Protein AF-A0A7V2DFB5-F1 (afdb_monomer_lite)

Secondary structure (DSSP, 8-state):
-HHHHHHHHHHHHHHHHHHHHHHHHHHTTB-HHHHTTSS-HHHHHHSSS--GGGB-HHHHHHHHHHHHHHHHHHHHHHHHHHHHHHT-

Structure (mmCIF, N/CA/C/O backbone):
data_AF-A0A7V2DFB5-F1
#
_entry.id   AF-A0A7V2DFB5-F1
#
loop_
_atom_site.group_PDB
_atom_site.id
_atom_site.type_symbol
_atom_site.label_atom_id
_atom_site.label_alt_id
_atom_site.label_comp_id
_atom_site.label_asym_id
_atom_site.label_entity_id
_atom_site.label_seq_id
_atom_site.pdbx_PDB_ins_code
_atom_site.Cartn_x
_atom_site.Cartn_y
_atom_site.Cartn_z
_atom_site.occupancy
_atom_site.B_iso_or_equiv
_atom_site.auth_seq_id
_atom_site.auth_comp_id
_atom_site.auth_asym_id
_atom_site.auth_atom_id
_atom_site.pdbx_PDB_model_num
ATOM 1 N N . MET A 1 1 ? -13.836 -0.554 25.777 1.00 66.19 1 MET A N 1
ATOM 2 C CA . MET A 1 1 ? -14.449 0.098 24.596 1.00 66.19 1 MET A CA 1
ATOM 3 C C . MET A 1 1 ? -13.672 1.338 24.145 1.00 66.19 1 MET A C 1
ATOM 5 O O . MET A 1 1 ? -13.056 1.277 23.093 1.00 66.19 1 MET A O 1
ATOM 9 N N . ARG A 1 2 ? -13.608 2.429 24.932 1.00 77.81 2 ARG A N 1
ATOM 10 C CA . ARG A 1 2 ? -12.990 3.704 24.489 1.00 77.81 2 ARG A CA 1
ATOM 11 C C . ARG A 1 2 ? -11.495 3.604 24.141 1.00 77.81 2 ARG A C 1
ATOM 13 O O . ARG A 1 2 ? -11.111 4.031 23.062 1.00 77.81 2 ARG A O 1
ATOM 20 N N . LEU A 1 3 ? -10.675 2.988 24.999 1.00 88.06 3 LEU A N 1
ATOM 21 C CA . LEU A 1 3 ? -9.230 2.836 24.754 1.00 88.06 3 LEU A CA 1
ATOM 22 C C . LEU A 1 3 ? -8.923 2.007 23.493 1.00 88.06 3 LEU A C 1
ATOM 24 O O . LEU A 1 3 ? -8.083 2.397 22.691 1.00 88.06 3 LEU A O 1
ATOM 28 N N . LEU A 1 4 ? -9.644 0.899 23.286 1.00 87.50 4 LEU A N 1
ATOM 29 C CA . LEU A 1 4 ? -9.481 0.042 22.106 1.00 87.50 4 LEU A CA 1
ATOM 30 C C . LEU A 1 4 ? -9.812 0.792 20.806 1.00 87.50 4 LEU A C 1
ATOM 32 O O . LEU A 1 4 ? -9.065 0.682 19.839 1.00 87.50 4 LEU A O 1
ATOM 36 N N . ASN A 1 5 ? -10.866 1.615 20.802 1.00 85.50 5 ASN A N 1
ATOM 37 C CA . ASN A 1 5 ? -11.197 2.457 19.650 1.00 85.50 5 ASN A CA 1
ATOM 38 C C . ASN A 1 5 ? -10.079 3.461 19.336 1.00 85.50 5 ASN A C 1
ATOM 40 O O . ASN A 1 5 ? -9.708 3.606 18.176 1.00 85.50 5 ASN A O 1
ATOM 44 N N . PHE A 1 6 ? -9.490 4.106 20.350 1.00 90.19 6 PHE A N 1
ATOM 45 C CA . PHE A 1 6 ? -8.345 5.000 20.136 1.00 90.19 6 PHE A CA 1
ATOM 46 C C . PHE A 1 6 ? -7.132 4.266 19.550 1.00 90.19 6 PHE A C 1
ATOM 48 O O . PHE A 1 6 ? -6.504 4.779 18.625 1.00 90.19 6 PHE A O 1
ATOM 55 N N . LEU A 1 7 ? -6.829 3.056 20.032 1.00 92.62 7 LEU A N 1
ATOM 56 C CA . LEU A 1 7 ? -5.738 2.237 19.495 1.00 92.62 7 LEU A CA 1
ATOM 57 C C . LEU A 1 7 ? -5.985 1.832 18.036 1.00 92.62 7 LEU A C 1
ATOM 59 O O . LEU A 1 7 ? -5.069 1.907 17.220 1.00 92.62 7 LEU A O 1
ATOM 63 N N . LEU A 1 8 ? -7.217 1.449 17.687 1.00 91.88 8 LEU A N 1
ATOM 64 C CA . LEU A 1 8 ? -7.590 1.097 16.314 1.00 91.88 8 LEU A CA 1
ATOM 65 C C . LEU A 1 8 ? -7.519 2.299 15.368 1.00 91.88 8 LEU A C 1
ATOM 67 O O . LEU A 1 8 ? -7.028 2.159 14.250 1.00 91.88 8 LEU A O 1
ATOM 71 N N . ILE A 1 9 ? -7.954 3.480 15.816 1.00 92.62 9 ILE A N 1
ATOM 72 C CA . ILE A 1 9 ? -7.833 4.725 15.047 1.00 92.62 9 ILE A CA 1
ATOM 73 C C . ILE A 1 9 ? -6.358 5.065 14.824 1.00 92.62 9 ILE A C 1
ATOM 75 O O . ILE A 1 9 ? -5.960 5.337 13.692 1.00 92.62 9 ILE A O 1
ATOM 79 N N . ALA A 1 10 ? -5.528 5.005 15.869 1.00 94.38 10 ALA A N 1
ATOM 80 C CA . ALA A 1 10 ? -4.095 5.247 15.741 1.00 94.38 10 ALA A CA 1
ATOM 81 C C . ALA A 1 10 ? -3.450 4.255 14.758 1.00 94.38 10 ALA A C 1
ATOM 83 O O . ALA A 1 10 ? -2.756 4.673 13.832 1.00 94.38 10 ALA A O 1
ATOM 84 N N . ALA A 1 11 ? -3.733 2.956 14.894 1.00 93.88 11 ALA A N 1
ATOM 85 C CA . ALA A 1 11 ? -3.228 1.919 13.996 1.00 93.88 11 ALA A CA 1
ATOM 86 C C . ALA A 1 11 ? -3.671 2.137 12.539 1.00 93.88 11 ALA A C 1
ATOM 88 O O . ALA A 1 11 ? -2.856 1.997 11.623 1.00 93.88 11 ALA A O 1
ATOM 89 N N . ALA A 1 12 ? -4.927 2.535 12.316 1.00 92.94 12 ALA A N 1
ATOM 90 C CA . ALA A 1 12 ? -5.434 2.881 10.993 1.00 92.94 12 ALA A CA 1
ATOM 91 C C . ALA A 1 12 ? -4.676 4.083 10.404 1.00 92.94 12 ALA A C 1
ATOM 93 O O . ALA A 1 12 ? -4.187 4.007 9.279 1.00 92.94 12 ALA A O 1
ATOM 94 N N . LEU A 1 13 ? -4.492 5.161 11.169 1.00 94.62 13 LEU A N 1
ATOM 95 C CA . LEU A 1 13 ? -3.762 6.350 10.716 1.00 94.62 13 LEU A CA 1
ATOM 96 C C . LEU A 1 13 ? -2.298 6.040 10.373 1.00 94.62 13 LEU A C 1
ATOM 98 O O . LEU A 1 13 ? -1.824 6.432 9.305 1.00 94.62 13 LEU A O 1
ATOM 102 N N . PHE A 1 14 ? -1.597 5.282 11.222 1.00 95.31 14 PHE A N 1
ATOM 103 C CA . PHE A 1 14 ? -0.226 4.842 10.943 1.00 95.31 14 PHE A CA 1
ATOM 104 C C . PHE A 1 14 ? -0.151 3.961 9.692 1.00 95.31 14 PHE A C 1
ATOM 106 O O . PHE A 1 14 ? 0.726 4.155 8.850 1.00 95.31 14 PHE A O 1
ATOM 113 N N . SER A 1 15 ? -1.092 3.030 9.531 1.00 94.00 15 SER A N 1
ATOM 114 C CA . SER A 1 15 ? -1.153 2.146 8.360 1.00 94.00 15 SER A CA 1
ATOM 115 C C . SER A 1 15 ? -1.439 2.923 7.076 1.00 94.00 15 SER A C 1
ATOM 117 O O . SER A 1 15 ? -0.827 2.658 6.039 1.00 94.00 15 SER A O 1
ATOM 119 N N . PHE A 1 16 ? -2.313 3.928 7.141 1.00 92.44 16 PHE A N 1
ATOM 120 C CA . PHE A 1 16 ? -2.608 4.820 6.025 1.00 92.44 16 PHE A CA 1
ATOM 121 C C . PHE A 1 16 ? -1.382 5.651 5.625 1.00 92.44 16 PHE A C 1
ATOM 123 O O . PHE A 1 16 ? -0.991 5.649 4.455 1.00 92.44 16 PHE A O 1
ATOM 130 N N . ALA A 1 17 ? -0.713 6.283 6.594 1.00 94.56 17 ALA A N 1
ATOM 131 C CA . ALA A 1 17 ? 0.514 7.043 6.358 1.00 94.56 17 ALA A CA 1
ATOM 132 C C . ALA A 1 17 ? 1.627 6.162 5.759 1.00 94.56 17 ALA A C 1
ATOM 134 O O . ALA A 1 17 ? 2.282 6.543 4.786 1.00 94.56 17 ALA A O 1
ATOM 135 N N . TYR A 1 18 ? 1.796 4.945 6.285 1.00 94.19 18 TYR A N 1
ATOM 136 C CA . TYR A 1 18 ? 2.754 3.965 5.773 1.00 94.19 18 TYR A CA 1
ATOM 137 C C . TYR A 1 18 ? 2.445 3.529 4.333 1.00 94.19 18 TYR A C 1
ATOM 139 O O . TYR A 1 18 ? 3.349 3.409 3.502 1.00 94.19 18 TYR A O 1
ATOM 147 N N . THR A 1 19 ? 1.164 3.333 4.017 1.00 93.56 19 THR A N 1
ATOM 148 C CA . THR A 1 19 ? 0.691 2.995 2.668 1.00 93.56 19 THR A CA 1
ATOM 149 C C . THR A 1 19 ? 1.030 4.117 1.686 1.00 93.56 19 THR A C 1
ATOM 151 O O . THR A 1 19 ? 1.639 3.857 0.647 1.00 93.56 19 THR A O 1
ATOM 154 N N . PHE A 1 20 ? 0.749 5.372 2.049 1.00 92.25 20 PHE A N 1
ATOM 155 C CA . PHE A 1 20 ? 1.116 6.548 1.253 1.00 92.25 20 PHE A CA 1
ATOM 156 C C . PHE A 1 20 ? 2.630 6.656 1.031 1.00 92.25 20 PHE A C 1
ATOM 158 O O . PHE A 1 20 ? 3.089 6.883 -0.089 1.00 92.25 20 PHE A O 1
ATOM 165 N N . PHE A 1 21 ? 3.429 6.428 2.075 1.00 93.06 21 PHE A N 1
ATOM 166 C CA . PHE A 1 21 ? 4.886 6.408 1.962 1.00 93.06 21 PHE A CA 1
ATOM 167 C C . PHE A 1 21 ? 5.373 5.341 0.969 1.00 93.06 21 PHE A C 1
ATOM 169 O O . PHE A 1 21 ? 6.188 5.629 0.087 1.00 93.06 21 PHE A O 1
ATOM 176 N N . CYS A 1 22 ? 4.848 4.116 1.070 1.00 93.00 22 CYS A N 1
ATOM 177 C CA . CYS A 1 22 ? 5.200 3.022 0.166 1.00 93.00 22 CYS A CA 1
ATOM 178 C C . CYS A 1 22 ? 4.794 3.320 -1.281 1.00 93.00 22 CYS A C 1
ATOM 180 O O . CYS A 1 22 ? 5.553 3.014 -2.197 1.00 93.00 22 CYS A O 1
ATOM 182 N N . GLN A 1 23 ? 3.641 3.956 -1.496 1.00 92.12 23 GLN A N 1
ATOM 183 C CA . GLN A 1 23 ? 3.176 4.374 -2.818 1.00 92.12 23 GLN A CA 1
ATOM 184 C C . GLN A 1 23 ? 4.148 5.364 -3.471 1.00 92.12 23 GLN A C 1
ATOM 186 O O . GLN A 1 23 ? 4.577 5.161 -4.611 1.00 92.12 23 GLN A O 1
ATOM 191 N N . THR A 1 24 ? 4.547 6.402 -2.732 1.00 91.12 24 THR A N 1
ATOM 192 C CA . THR A 1 24 ? 5.510 7.407 -3.200 1.00 91.12 24 THR A CA 1
ATOM 193 C C . THR A 1 24 ? 6.867 6.772 -3.501 1.00 91.12 24 THR A C 1
ATOM 195 O O . THR A 1 24 ? 7.452 7.019 -4.558 1.00 91.12 24 THR A O 1
ATOM 198 N N . LYS A 1 25 ? 7.356 5.884 -2.625 1.00 91.88 25 LYS A N 1
ATOM 199 C CA . LYS A 1 25 ? 8.620 5.162 -2.844 1.00 91.88 25 LYS A CA 1
ATOM 200 C C . LYS A 1 25 ? 8.556 4.184 -4.018 1.00 91.88 25 LYS A C 1
ATOM 202 O O . LYS A 1 25 ? 9.525 4.104 -4.769 1.00 91.88 25 LYS A O 1
ATOM 207 N N . ALA A 1 26 ? 7.440 3.486 -4.224 1.00 90.62 26 ALA A N 1
ATOM 208 C CA . ALA A 1 26 ? 7.255 2.598 -5.371 1.00 90.62 26 ALA A CA 1
ATOM 209 C C . ALA A 1 26 ? 7.309 3.379 -6.694 1.00 90.62 26 ALA A C 1
ATOM 211 O O . ALA A 1 26 ? 7.972 2.947 -7.632 1.00 90.62 26 ALA A O 1
ATOM 212 N N . ARG A 1 27 ? 6.698 4.570 -6.754 1.00 88.31 27 ARG A N 1
ATOM 213 C CA . ARG A 1 27 ? 6.773 5.458 -7.930 1.00 88.31 27 ARG A CA 1
ATOM 214 C C . ARG A 1 27 ? 8.188 5.953 -8.227 1.00 88.31 27 ARG A C 1
ATOM 216 O O . ARG A 1 27 ? 8.565 6.024 -9.390 1.00 88.31 27 ARG A O 1
ATOM 223 N N . GLY A 1 28 ? 8.988 6.234 -7.198 1.00 87.56 28 GLY A N 1
ATOM 224 C CA . GLY A 1 28 ? 10.404 6.585 -7.365 1.00 87.56 28 GLY A CA 1
ATOM 225 C C . GLY A 1 28 ? 11.287 5.438 -7.877 1.00 87.56 28 GLY A C 1
ATOM 226 O O . GLY A 1 28 ? 12.418 5.677 -8.280 1.00 87.56 28 GLY A O 1
ATOM 227 N N . ASN A 1 29 ? 10.775 4.203 -7.882 1.00 92.12 29 ASN A N 1
ATOM 228 C CA . ASN A 1 29 ? 11.496 2.983 -8.250 1.00 92.12 29 A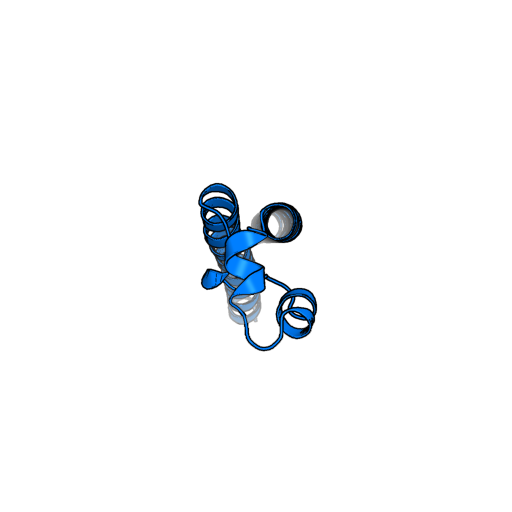SN A CA 1
ATOM 229 C C . ASN A 1 29 ? 10.954 2.331 -9.540 1.00 92.12 29 ASN A C 1
ATOM 231 O O . ASN A 1 29 ? 11.053 1.116 -9.746 1.00 92.12 29 ASN A O 1
ATOM 235 N N . ILE A 1 30 ? 10.372 3.139 -10.427 1.00 88.38 30 ILE A N 1
ATOM 236 C CA . ILE A 1 30 ? 9.986 2.709 -11.774 1.00 88.38 30 ILE A CA 1
ATOM 237 C C . ILE A 1 30 ? 11.256 2.533 -12.618 1.00 88.38 30 ILE A C 1
ATOM 239 O O . ILE A 1 30 ? 12.048 3.462 -12.778 1.00 88.38 30 ILE A O 1
ATOM 243 N N . SER A 1 31 ? 11.451 1.341 -13.182 1.00 87.81 31 SER A N 1
ATOM 244 C CA . SER A 1 31 ? 12.561 1.071 -14.096 1.00 87.81 31 SER A CA 1
ATOM 245 C C . SER A 1 31 ? 12.275 1.693 -15.460 1.00 87.81 31 SER A C 1
ATOM 247 O O . SER A 1 31 ? 11.299 1.333 -16.118 1.00 87.81 31 SER A O 1
ATOM 249 N N . ARG A 1 32 ? 13.157 2.594 -15.913 1.00 84.94 32 ARG A N 1
ATOM 250 C CA . ARG A 1 32 ? 13.063 3.221 -17.245 1.00 84.94 32 ARG A CA 1
ATOM 251 C C . ARG A 1 32 ? 13.074 2.187 -18.371 1.00 84.94 32 ARG A C 1
ATOM 253 O O . ARG A 1 32 ? 12.339 2.339 -19.339 1.00 84.94 32 ARG A O 1
ATOM 260 N N . GLU A 1 33 ? 13.857 1.123 -18.210 1.00 86.00 33 GLU A N 1
ATOM 261 C CA . GLU A 1 33 ? 13.966 0.040 -19.190 1.00 86.00 33 GLU A CA 1
ATOM 262 C C . GLU A 1 33 ? 12.686 -0.801 -19.276 1.00 86.00 33 GLU A C 1
ATOM 264 O O . GLU A 1 33 ? 12.284 -1.229 -20.353 1.00 86.00 33 GLU A O 1
ATOM 269 N N . LYS A 1 34 ? 12.014 -1.035 -18.144 1.00 85.38 34 LYS A N 1
ATOM 270 C CA . LYS A 1 34 ? 10.727 -1.744 -18.143 1.00 85.38 34 LYS A CA 1
ATOM 271 C C . LYS A 1 34 ? 9.594 -0.841 -18.631 1.00 85.38 34 LYS A C 1
ATOM 273 O O . LYS A 1 34 ? 8.682 -1.318 -19.297 1.00 85.38 34 LYS A O 1
ATOM 278 N N . LEU A 1 35 ? 9.664 0.458 -18.333 1.00 85.00 35 LEU A N 1
ATOM 279 C CA . LEU A 1 35 ? 8.677 1.451 -18.753 1.00 85.00 35 LEU A CA 1
ATOM 280 C C . LEU A 1 35 ? 8.656 1.651 -20.275 1.00 85.00 35 LEU A C 1
ATOM 282 O O . LEU A 1 35 ? 7.575 1.777 -20.842 1.00 85.00 35 LEU A O 1
ATOM 286 N N . SER A 1 36 ? 9.813 1.628 -20.946 1.00 83.69 36 SER A N 1
ATOM 287 C CA . SER A 1 36 ? 9.898 1.779 -22.409 1.00 83.69 36 SER A CA 1
ATOM 288 C C . SER A 1 36 ? 9.267 0.621 -23.189 1.00 83.69 36 SER A C 1
ATOM 290 O O . SER A 1 36 ? 8.953 0.772 -24.365 1.00 83.69 36 SER A O 1
ATOM 292 N N . ARG A 1 37 ? 9.043 -0.526 -22.534 1.00 85.19 37 ARG A N 1
ATOM 293 C CA . ARG A 1 37 ? 8.374 -1.703 -23.110 1.00 85.19 37 ARG A CA 1
ATOM 294 C C . ARG A 1 37 ? 6.847 -1.649 -22.971 1.00 85.19 37 ARG A C 1
ATOM 296 O O . ARG A 1 37 ? 6.157 -2.546 -23.449 1.00 85.19 37 ARG A O 1
ATOM 303 N N . VAL A 1 38 ? 6.302 -0.632 -22.297 1.00 85.25 38 VAL A N 1
ATOM 304 C CA . VAL A 1 38 ? 4.857 -0.465 -22.097 1.00 85.25 38 VAL A CA 1
ATOM 305 C C . VAL A 1 38 ? 4.252 0.307 -23.267 1.00 85.25 38 VAL A C 1
ATOM 307 O O . VAL A 1 38 ? 4.729 1.380 -23.618 1.00 85.25 38 VAL A O 1
ATOM 310 N N . LYS A 1 39 ? 3.156 -0.218 -23.831 1.00 80.00 39 LYS A N 1
ATOM 311 C CA . LYS A 1 39 ? 2.447 0.367 -24.984 1.00 80.00 39 LYS A CA 1
ATOM 312 C C . LYS A 1 39 ? 1.940 1.797 -24.734 1.00 80.00 39 LYS A C 1
ATOM 314 O O . LYS A 1 39 ? 1.932 2.603 -25.655 1.00 80.00 39 LYS A O 1
ATOM 319 N N . ASP A 1 40 ? 1.529 2.101 -23.503 1.00 81.31 40 ASP A N 1
ATOM 320 C CA . ASP A 1 40 ? 1.125 3.444 -23.066 1.00 81.31 40 ASP A CA 1
ATOM 321 C C . ASP A 1 40 ? 1.783 3.791 -21.713 1.00 81.31 40 ASP A C 1
ATOM 323 O O . ASP A 1 40 ? 1.215 3.508 -20.652 1.00 81.31 40 ASP A O 1
ATOM 327 N N . PRO A 1 41 ? 2.984 4.395 -21.713 1.00 74.25 41 PRO A N 1
ATOM 328 C CA . PRO A 1 41 ? 3.690 4.763 -20.488 1.00 74.25 41 PRO A CA 1
ATOM 329 C C . PRO A 1 41 ? 3.002 5.906 -19.722 1.00 74.25 41 PRO A C 1
ATOM 331 O O . PRO A 1 41 ? 3.206 6.038 -18.515 1.00 74.25 41 PRO A O 1
ATOM 334 N N . GLY A 1 42 ? 2.151 6.706 -20.375 1.00 74.88 42 GLY A N 1
ATOM 335 C CA . GLY A 1 42 ? 1.388 7.767 -19.717 1.00 74.88 42 GLY A CA 1
ATOM 336 C C . GLY A 1 42 ? 0.327 7.210 -18.766 1.00 74.88 42 GLY A C 1
ATOM 337 O O . GLY A 1 42 ? 0.102 7.765 -17.689 1.00 74.88 42 GLY A O 1
ATOM 338 N N . SER A 1 43 ? -0.281 6.072 -19.115 1.00 76.62 43 SER A N 1
ATOM 339 C CA . SER A 1 43 ? -1.254 5.377 -18.258 1.00 76.62 43 SER A CA 1
ATOM 340 C C . SER A 1 43 ? -0.658 4.878 -16.932 1.00 76.62 43 SER A C 1
ATOM 342 O O . SER A 1 43 ? -1.328 4.900 -15.898 1.00 76.62 43 SER A O 1
ATOM 344 N N . VAL A 1 44 ? 0.629 4.518 -16.933 1.00 77.75 44 VAL A N 1
ATOM 345 C CA . VAL A 1 44 ? 1.378 3.995 -15.775 1.00 77.75 44 VAL A CA 1
ATOM 346 C C . VAL A 1 44 ? 1.457 5.023 -14.641 1.00 77.75 44 VAL A C 1
ATOM 348 O O . VAL A 1 44 ? 1.493 4.659 -13.466 1.00 77.75 44 VAL A O 1
ATOM 351 N N . LEU A 1 45 ? 1.447 6.315 -14.980 1.00 75.25 45 LEU A N 1
ATOM 352 C CA . LEU A 1 45 ? 1.568 7.409 -14.016 1.00 75.25 45 LEU A CA 1
ATOM 353 C C . LEU A 1 45 ? 0.222 7.866 -13.435 1.00 75.25 45 LEU A C 1
ATOM 355 O O . LEU A 1 45 ? 0.225 8.532 -12.394 1.00 75.25 45 LEU A O 1
ATOM 359 N N . LYS A 1 46 ? -0.906 7.490 -14.055 1.00 78.06 46 LYS A N 1
ATOM 360 C CA . LYS A 1 46 ? -2.256 7.953 -13.687 1.00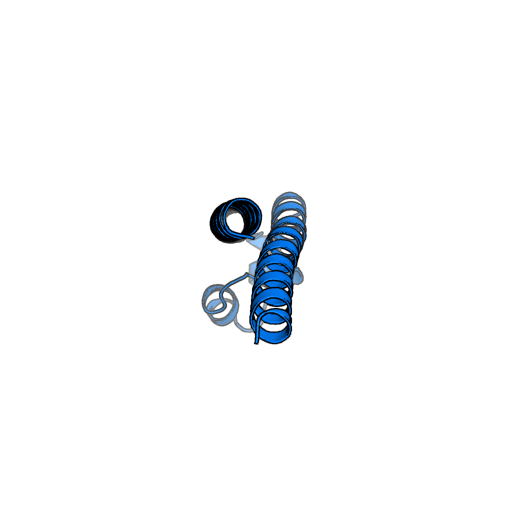 78.06 46 LYS A CA 1
ATOM 361 C C . LYS A 1 46 ? -2.870 7.208 -12.494 1.00 78.06 46 LYS A C 1
ATOM 363 O O . LYS A 1 46 ? -3.634 7.804 -11.744 1.00 78.06 46 LYS A O 1
ATOM 368 N N . GLY A 1 47 ? -2.549 5.927 -12.298 1.00 76.75 47 GLY A N 1
ATOM 369 C CA . GLY A 1 47 ? -3.120 5.110 -11.213 1.00 76.75 47 GLY A CA 1
ATOM 370 C C . GLY A 1 47 ? -2.436 5.338 -9.859 1.00 76.75 47 GLY A C 1
ATOM 371 O O . GLY A 1 47 ? -1.269 5.705 -9.843 1.00 76.75 47 GLY A O 1
ATOM 372 N N . PRO A 1 48 ? -3.083 5.097 -8.705 1.00 75.69 48 PRO A N 1
ATOM 373 C CA . PRO A 1 48 ? -2.489 5.370 -7.391 1.00 75.69 48 PRO A CA 1
ATOM 374 C C . PRO A 1 48 ? -1.136 4.662 -7.214 1.00 75.69 48 PRO A C 1
ATOM 376 O O . PRO A 1 48 ? -0.140 5.305 -6.867 1.00 75.69 48 PRO A O 1
ATOM 379 N N . LEU A 1 49 ? -1.062 3.381 -7.570 1.00 85.56 49 LEU A N 1
ATOM 380 C CA . LEU A 1 49 ? 0.152 2.578 -7.505 1.00 85.56 49 LEU A CA 1
ATOM 381 C C . LEU A 1 49 ? 0.609 2.180 -8.922 1.00 85.56 49 LEU A C 1
ATOM 383 O O . LEU A 1 49 ? -0.222 1.726 -9.711 1.00 85.56 49 LEU A O 1
ATOM 387 N N . PRO A 1 50 ? 1.903 2.320 -9.259 1.00 85.88 50 PRO A N 1
ATOM 388 C CA . PRO A 1 50 ? 2.420 1.882 -10.550 1.00 85.88 50 PRO A CA 1
ATOM 389 C C . PRO A 1 50 ? 2.293 0.352 -10.709 1.00 85.88 50 PRO A C 1
ATOM 391 O O . PRO A 1 50 ? 2.455 -0.379 -9.728 1.00 85.88 50 PRO A O 1
ATOM 394 N N . PRO A 1 51 ? 2.041 -0.160 -11.928 1.00 87.62 51 PRO A N 1
ATOM 395 C CA . PRO A 1 51 ? 2.019 -1.590 -12.227 1.00 87.62 51 PRO A CA 1
ATOM 396 C C . PRO A 1 51 ? 3.304 -2.309 -11.791 1.00 87.62 51 PRO A C 1
ATOM 398 O O . PRO A 1 51 ? 4.406 -1.819 -12.026 1.00 87.62 51 PRO A O 1
ATOM 401 N N . LYS A 1 52 ? 3.187 -3.528 -11.244 1.00 88.62 52 LYS A N 1
ATOM 402 C CA . LYS A 1 52 ? 4.352 -4.356 -10.857 1.00 88.62 52 LYS A CA 1
ATOM 403 C C . LYS A 1 52 ? 5.351 -4.557 -12.000 1.00 88.62 52 LYS A C 1
ATOM 405 O O . LYS A 1 52 ? 6.549 -4.648 -11.762 1.00 88.62 52 LYS A O 1
ATOM 410 N N . THR A 1 53 ? 4.852 -4.627 -13.232 1.00 87.50 53 THR A N 1
ATOM 411 C CA . THR A 1 53 ? 5.638 -4.892 -14.443 1.00 87.50 53 THR A CA 1
ATOM 412 C C . THR A 1 53 ? 6.656 -3.802 -14.752 1.00 87.50 53 THR A C 1
ATOM 414 O O . THR A 1 53 ? 7.660 -4.096 -15.391 1.00 87.50 53 THR A O 1
ATOM 417 N N . VAL A 1 54 ? 6.442 -2.570 -14.278 1.00 90.12 54 VAL A N 1
ATOM 418 C CA . VAL A 1 54 ? 7.360 -1.444 -14.509 1.00 90.12 54 VAL A CA 1
ATOM 419 C C . VAL A 1 54 ? 8.308 -1.183 -13.339 1.00 90.12 54 VAL A C 1
ATOM 421 O O . VAL A 1 54 ? 9.170 -0.314 -13.431 1.00 90.12 54 VAL A O 1
ATOM 424 N N . LEU A 1 55 ? 8.170 -1.916 -12.233 1.00 90.81 55 LEU A N 1
ATOM 425 C CA . LEU A 1 55 ? 8.972 -1.712 -11.030 1.00 90.81 55 LEU A CA 1
ATOM 426 C C . LEU A 1 55 ? 10.282 -2.505 -11.081 1.00 90.81 55 LEU A C 1
ATOM 428 O O . LEU A 1 55 ? 10.352 -3.618 -11.616 1.00 90.81 55 LEU A O 1
ATOM 432 N N . ASN A 1 56 ? 11.340 -1.920 -10.521 1.00 92.31 56 ASN A N 1
ATOM 433 C CA . ASN A 1 56 ? 12.553 -2.661 -10.170 1.00 92.31 56 ASN A CA 1
ATOM 434 C C . ASN A 1 56 ? 12.327 -3.476 -8.874 1.00 92.31 56 ASN A C 1
ATOM 436 O O . ASN A 1 56 ? 11.251 -3.419 -8.272 1.00 92.31 56 ASN A O 1
ATOM 440 N N . ASP A 1 57 ? 13.331 -4.233 -8.438 1.00 92.31 57 ASP A N 1
ATOM 441 C CA . ASP A 1 57 ? 13.196 -5.122 -7.275 1.00 92.31 57 ASP A CA 1
ATOM 442 C C . ASP A 1 57 ? 12.914 -4.359 -5.971 1.00 92.31 57 ASP A C 1
ATOM 444 O O . ASP A 1 57 ? 12.106 -4.799 -5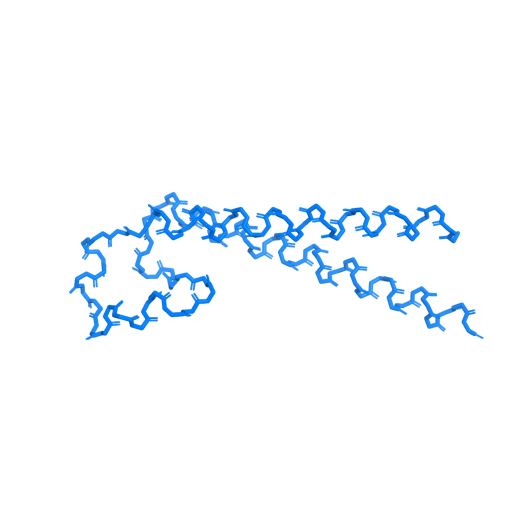.151 1.00 92.31 57 ASP A O 1
ATOM 448 N N . GLU A 1 58 ? 13.494 -3.168 -5.801 1.00 90.75 58 GLU A N 1
ATOM 449 C CA . GLU A 1 58 ? 13.191 -2.281 -4.671 1.00 90.75 58 GLU A CA 1
ATOM 450 C C . GLU A 1 58 ? 11.748 -1.760 -4.729 1.00 90.75 58 GLU A C 1
ATOM 452 O O . GLU A 1 58 ? 11.011 -1.805 -3.742 1.00 90.75 58 GLU A O 1
ATOM 457 N N . GLY A 1 59 ? 11.287 -1.348 -5.909 1.00 91.56 59 GLY A N 1
ATOM 458 C CA . GLY A 1 59 ? 9.910 -0.943 -6.163 1.00 91.56 59 GLY A CA 1
ATOM 459 C C . GLY A 1 59 ? 8.920 -2.062 -5.851 1.00 91.56 59 GLY A C 1
ATOM 460 O O . GLY A 1 59 ? 7.890 -1.802 -5.231 1.00 91.56 59 GLY A O 1
ATOM 461 N N . LEU A 1 60 ? 9.250 -3.313 -6.187 1.00 92.88 60 LEU A N 1
ATOM 462 C CA . LEU A 1 60 ? 8.442 -4.489 -5.848 1.00 92.88 60 LEU A CA 1
ATOM 463 C C . LEU A 1 60 ? 8.350 -4.722 -4.331 1.00 92.88 60 LEU A C 1
ATOM 465 O O . LEU A 1 60 ? 7.279 -5.093 -3.839 1.00 92.88 60 LEU A O 1
ATOM 469 N N . LYS A 1 61 ? 9.419 -4.450 -3.566 1.00 94.25 61 LYS A N 1
ATOM 470 C CA . LYS A 1 61 ? 9.375 -4.494 -2.091 1.00 94.25 61 LYS A CA 1
ATOM 471 C C . LYS A 1 61 ? 8.392 -3.461 -1.538 1.00 94.25 61 LYS A C 1
ATOM 473 O O . LYS A 1 61 ? 7.550 -3.809 -0.706 1.00 94.25 61 LYS A O 1
ATOM 478 N N . TYR A 1 62 ? 8.449 -2.214 -2.014 1.00 93.38 62 TYR A N 1
ATOM 479 C CA . TYR A 1 62 ? 7.505 -1.164 -1.604 1.00 93.38 62 TYR A CA 1
ATOM 480 C C . TYR A 1 62 ? 6.075 -1.455 -2.057 1.00 93.38 62 TYR A C 1
ATOM 482 O O . TYR A 1 62 ? 5.139 -1.237 -1.293 1.00 93.38 62 TYR A O 1
ATOM 490 N N . TYR A 1 63 ? 5.904 -2.023 -3.250 1.00 92.56 63 TYR A N 1
ATOM 491 C CA . TYR A 1 63 ? 4.610 -2.473 -3.747 1.00 92.56 63 TYR A CA 1
ATOM 492 C C . TYR A 1 63 ? 3.997 -3.511 -2.799 1.00 92.56 63 TYR A C 1
ATOM 494 O O . TYR A 1 63 ? 2.846 -3.379 -2.404 1.00 92.56 63 TYR A O 1
ATOM 502 N N . ARG A 1 64 ? 4.752 -4.527 -2.361 1.00 92.44 64 ARG A N 1
ATOM 503 C CA . ARG A 1 64 ? 4.236 -5.531 -1.410 1.00 92.44 64 ARG A CA 1
ATOM 504 C C . ARG A 1 64 ? 3.877 -4.915 -0.053 1.00 92.44 64 ARG A C 1
ATOM 506 O O . ARG A 1 64 ? 2.834 -5.241 0.509 1.00 92.44 64 ARG A O 1
ATOM 513 N N . ARG A 1 65 ? 4.717 -4.007 0.451 1.00 93.75 65 ARG A N 1
ATOM 514 C CA . ARG A 1 65 ? 4.495 -3.289 1.718 1.00 93.75 65 ARG A CA 1
ATOM 515 C C . ARG A 1 65 ? 3.277 -2.363 1.670 1.00 93.75 65 ARG A C 1
ATOM 517 O O . ARG A 1 65 ? 2.557 -2.284 2.659 1.00 93.75 65 ARG A O 1
ATOM 524 N N . TYR A 1 66 ? 2.997 -1.744 0.522 1.00 93.81 66 TYR A N 1
ATOM 525 C CA . TYR A 1 66 ? 1.774 -0.970 0.293 1.00 93.81 66 TYR A CA 1
ATOM 526 C C . TYR A 1 66 ? 0.521 -1.812 0.558 1.00 93.81 66 TYR A C 1
ATOM 528 O O . TYR A 1 66 ? -0.343 -1.398 1.324 1.00 93.81 66 TYR A O 1
ATOM 536 N N . TYR A 1 67 ? 0.445 -3.024 -0.007 1.00 92.38 67 TYR A N 1
ATOM 537 C CA . TYR A 1 67 ? -0.705 -3.910 0.214 1.00 92.38 67 TYR A CA 1
ATOM 538 C C . TYR A 1 67 ? -0.813 -4.386 1.663 1.00 92.38 67 TYR A C 1
ATOM 540 O O . TYR A 1 67 ? -1.924 -4.540 2.160 1.00 92.38 67 TYR A O 1
ATOM 548 N N . MET A 1 68 ? 0.312 -4.581 2.359 1.00 91.75 68 MET A N 1
ATOM 549 C CA . MET A 1 68 ? 0.289 -4.878 3.795 1.00 91.75 68 MET A CA 1
ATOM 550 C C . MET A 1 68 ? -0.290 -3.709 4.598 1.00 91.75 68 MET A C 1
ATOM 552 O O . MET A 1 68 ? -1.195 -3.921 5.398 1.00 91.75 68 MET A O 1
ATOM 556 N N . GLY A 1 69 ? 0.176 -2.480 4.353 1.00 91.88 69 GLY A N 1
ATOM 557 C CA . GLY A 1 69 ? -0.354 -1.285 5.016 1.00 91.88 69 GLY A CA 1
ATOM 558 C C . GLY A 1 69 ? -1.846 -1.083 4.744 1.00 91.88 69 GLY A C 1
ATOM 559 O O . GLY A 1 69 ? -2.624 -0.876 5.674 1.00 91.88 69 GLY A O 1
ATOM 560 N N . MET A 1 70 ? -2.267 -1.236 3.487 1.00 93.81 70 MET A N 1
ATOM 561 C CA . MET A 1 70 ? -3.673 -1.125 3.099 1.00 93.81 70 MET A CA 1
ATOM 562 C C . MET A 1 70 ? -4.534 -2.232 3.724 1.00 93.81 70 MET A C 1
ATOM 564 O O . MET A 1 70 ? -5.653 -1.964 4.155 1.00 93.81 70 MET A O 1
ATOM 568 N N . GLY A 1 71 ? -4.007 -3.455 3.826 1.00 94.25 71 GLY A N 1
ATOM 569 C CA . GLY A 1 71 ? -4.673 -4.573 4.492 1.00 94.25 71 GLY A CA 1
ATOM 570 C C . GLY A 1 71 ? -4.884 -4.329 5.987 1.00 94.25 71 GLY A C 1
ATOM 571 O O . GLY A 1 71 ? -5.990 -4.533 6.481 1.00 94.25 71 GLY A O 1
ATOM 572 N N . ILE A 1 72 ? -3.864 -3.832 6.696 1.00 94.31 72 ILE A N 1
ATOM 573 C CA . ILE A 1 72 ? -3.981 -3.481 8.122 1.00 94.31 72 ILE A CA 1
ATOM 574 C C . ILE A 1 72 ? -4.989 -2.343 8.307 1.00 94.31 72 ILE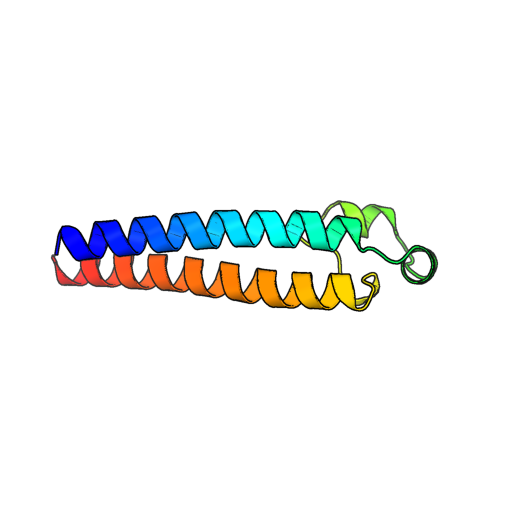 A C 1
ATOM 576 O O . ILE A 1 72 ? -5.856 -2.433 9.172 1.00 94.31 72 ILE A O 1
ATOM 580 N N . PHE A 1 73 ? -4.935 -1.308 7.462 1.00 94.31 73 PHE A N 1
ATOM 581 C CA . PHE A 1 73 ? -5.903 -0.211 7.495 1.00 94.31 73 PHE A CA 1
ATOM 582 C C . PHE A 1 73 ? -7.343 -0.715 7.336 1.00 94.31 73 PHE A C 1
ATOM 584 O O . PHE A 1 73 ? -8.197 -0.414 8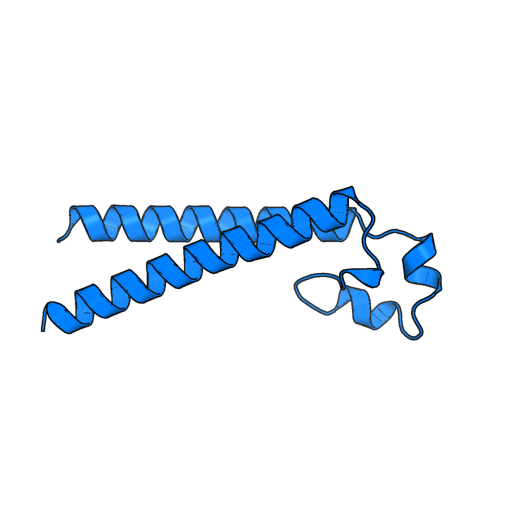.171 1.00 94.31 73 PHE A O 1
ATOM 591 N N . ALA A 1 74 ? -7.606 -1.525 6.306 1.00 94.75 74 ALA A N 1
ATOM 592 C CA . ALA A 1 74 ? -8.925 -2.101 6.067 1.00 94.75 74 ALA A CA 1
ATOM 593 C C . ALA A 1 74 ? -9.386 -2.970 7.246 1.00 94.75 74 ALA A C 1
ATOM 595 O O . ALA A 1 74 ? -10.531 -2.856 7.680 1.00 94.75 74 ALA A O 1
ATOM 596 N N . LEU A 1 75 ? -8.487 -3.779 7.815 1.00 95.62 75 LEU A N 1
ATOM 597 C CA . LEU A 1 75 ? -8.782 -4.608 8.980 1.00 95.62 75 LEU A CA 1
ATOM 598 C C . LEU A 1 75 ? -9.170 -3.759 10.200 1.00 95.62 75 LEU A C 1
ATOM 600 O O . LEU A 1 75 ? -10.171 -4.057 10.848 1.00 95.62 75 LEU A O 1
ATOM 604 N N . CYS A 1 76 ? -8.439 -2.677 10.490 1.00 94.31 76 CYS A N 1
ATOM 605 C CA . CYS A 1 76 ? -8.781 -1.759 11.579 1.00 94.31 76 CYS A CA 1
ATOM 606 C C . CYS A 1 76 ? -10.180 -1.151 11.396 1.00 94.31 76 CYS A C 1
ATOM 608 O O . CYS A 1 76 ? -10.945 -1.086 12.357 1.00 94.31 76 CYS A O 1
ATOM 610 N N . ILE A 1 77 ? -10.535 -0.749 10.171 1.00 93.12 77 ILE A N 1
ATOM 611 C CA . ILE A 1 77 ? -11.867 -0.213 9.846 1.00 93.12 77 ILE A CA 1
ATOM 612 C C . ILE A 1 77 ? -12.956 -1.273 10.039 1.00 93.12 77 ILE A C 1
ATOM 614 O O . ILE A 1 77 ? -13.966 -0.993 10.682 1.00 93.12 77 ILE A O 1
ATOM 618 N N . VAL A 1 78 ? -12.742 -2.499 9.554 1.00 95.25 78 VAL A N 1
ATOM 619 C CA . VAL A 1 78 ? -13.693 -3.610 9.727 1.00 95.25 78 VAL A CA 1
ATOM 620 C C . VAL A 1 78 ? -13.918 -3.918 11.209 1.00 95.25 78 VAL A C 1
ATOM 622 O O . VAL A 1 78 ? -15.065 -4.030 11.638 1.00 95.25 78 VAL A O 1
ATOM 625 N N . ILE A 1 79 ? -12.852 -3.991 12.014 1.00 93.69 79 ILE A N 1
ATOM 626 C CA . ILE A 1 79 ? -12.960 -4.226 13.462 1.00 93.69 79 ILE A CA 1
ATOM 627 C C . ILE A 1 79 ? -13.743 -3.091 14.136 1.00 93.69 79 ILE A C 1
ATOM 629 O O . ILE A 1 79 ? -14.645 -3.363 14.928 1.00 93.69 79 ILE A O 1
ATOM 633 N N . MET A 1 80 ? -13.458 -1.828 13.797 1.00 92.06 80 MET A N 1
ATOM 634 C CA . MET A 1 80 ? -14.201 -0.683 14.340 1.00 92.06 80 MET A CA 1
ATOM 635 C C . MET A 1 80 ? -15.695 -0.730 13.980 1.00 92.06 80 MET A C 1
ATOM 637 O O . MET A 1 80 ? -16.540 -0.445 14.833 1.00 92.06 80 MET A O 1
ATOM 641 N N . LEU A 1 81 ? -16.043 -1.124 12.751 1.00 92.00 81 LEU A N 1
ATOM 642 C CA . LEU A 1 81 ? -17.438 -1.272 12.321 1.00 92.00 81 LEU A CA 1
ATOM 643 C C . LEU A 1 81 ? -18.152 -2.394 13.082 1.00 92.00 81 LEU A C 1
ATOM 645 O O . LEU A 1 81 ? -19.265 -2.187 13.562 1.00 92.00 81 LEU A O 1
ATOM 649 N N . LEU A 1 82 ? -17.502 -3.548 13.252 1.00 92.62 82 LEU A N 1
ATOM 650 C CA . LEU A 1 82 ? -18.047 -4.674 14.016 1.00 92.62 82 LEU A CA 1
ATOM 651 C C . LEU A 1 82 ? -18.283 -4.303 15.480 1.00 92.62 82 LEU A C 1
ATOM 653 O O . LEU A 1 82 ? -19.361 -4.550 16.010 1.00 92.62 82 LEU A O 1
ATOM 657 N N . MET A 1 83 ? -17.314 -3.648 16.123 1.00 89.44 83 MET A N 1
ATOM 658 C CA . MET A 1 83 ? -17.474 -3.161 17.494 1.00 89.44 83 MET A CA 1
ATOM 659 C C . MET A 1 83 ? -18.633 -2.167 17.622 1.00 89.44 83 MET A C 1
ATOM 661 O O . MET A 1 83 ? -19.345 -2.178 18.622 1.00 89.44 83 MET A O 1
ATOM 665 N N . THR A 1 84 ? -18.836 -1.321 16.610 1.00 86.88 84 THR A N 1
ATOM 666 C CA . THR A 1 84 ? -19.955 -0.370 16.580 1.00 86.88 84 THR A CA 1
ATOM 667 C C . THR A 1 84 ? -21.295 -1.090 16.436 1.00 86.88 84 THR A C 1
ATOM 669 O O . THR A 1 84 ? -22.253 -0.728 17.112 1.00 86.88 84 THR A O 1
ATOM 672 N N . ALA A 1 85 ? -21.364 -2.116 15.586 1.00 88.62 85 ALA A N 1
ATOM 673 C CA . ALA A 1 85 ? -22.569 -2.914 15.382 1.00 88.62 85 ALA A CA 1
ATOM 674 C C . ALA A 1 85 ? -22.945 -3.742 16.621 1.00 88.62 85 ALA A C 1
ATOM 676 O O . ALA A 1 85 ? -24.120 -3.820 16.947 1.00 88.62 85 ALA A O 1
ATOM 677 N N . LEU A 1 86 ? -21.956 -4.306 17.322 1.00 85.94 86 LEU A N 1
ATOM 678 C CA . LEU A 1 86 ? -22.143 -5.102 18.544 1.00 85.94 86 LEU A CA 1
ATOM 679 C C . LEU A 1 86 ? -22.435 -4.259 19.795 1.00 85.94 86 LEU A C 1
ATOM 681 O O . LEU A 1 86 ? -22.810 -4.805 20.826 1.00 85.94 86 LEU A O 1
ATOM 685 N N . SER A 1 87 ? -22.197 -2.947 19.735 1.00 77.62 87 SER A N 1
ATOM 686 C CA . SER A 1 87 ? -22.497 -2.018 20.829 1.00 77.62 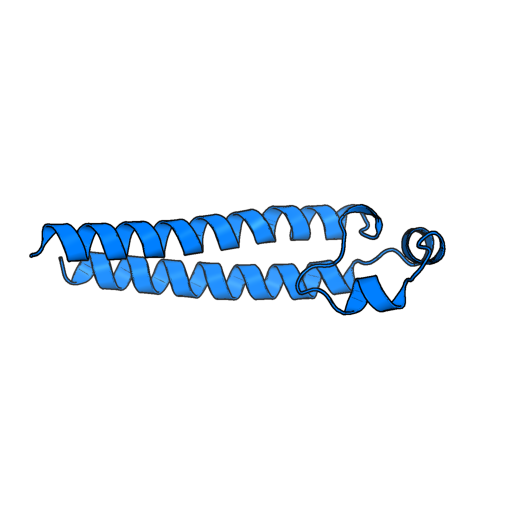87 SER A CA 1
ATOM 687 C C . SER A 1 87 ? -23.900 -1.403 20.728 1.00 77.62 87 SER A C 1
ATOM 689 O O . SER A 1 87 ? -24.244 -0.588 21.587 1.00 77.62 87 SER A O 1
ATOM 691 N N . LYS A 1 88 ? -24.654 -1.731 19.672 1.00 59.81 88 LYS A N 1
ATOM 692 C CA . LYS A 1 88 ? -26.083 -1.434 19.529 1.00 59.81 88 LYS A CA 1
ATOM 693 C C . LYS A 1 88 ? -26.897 -2.593 20.083 1.00 59.81 88 LYS A C 1
ATOM 695 O O . LYS A 1 88 ? -27.957 -2.294 20.665 1.00 59.81 88 LYS A O 1
#

Radius of gyration: 17.0 Å; chains: 1; bounding box: 40×14×50 Å

Sequence (88 aa):
MRLLNFLLIAAALFSFAYTFFCQTKARGNISREKLSRVKDPGSVLKGPLPPKTVLNDEGLKYYRRYYMGMGIFALCIVIMLLMTALSK

pLDDT: mean 88.49, std 6.85, range [59.81, 95.62]

Foldseek 3Di:
DVVLLVVLVVLLVVLVVLLLVLQVQLVVFFAPVQLVVDPDSVVQPPDSHGDPSRGDPSSVVSVVSNVVSVVSNVVSVVVVVVVVVVVD